Protein AF-A0AAU7ZK63-F1 (afdb_monomer)

Secondary structure (DSSP, 8-state):
--HHHHHHHHT-TTPPPPP------HHHHHHHHHHHHHTT-SSHHHHHHHHHHHHHHHHHHHHHHHHHHHHHHHHHHHHHHHTT--HHHHHHHHHHHHH--

Structure (mmCIF, N/CA/C/O backbone):
data_AF-A0AAU7ZK63-F1
#
_entry.id   AF-A0AAU7ZK63-F1
#
loop_
_atom_site.group_PDB
_atom_site.id
_atom_site.type_symbol
_atom_site.label_atom_id
_atom_site.label_alt_id
_atom_site.label_comp_id
_atom_site.label_asym_id
_atom_site.label_entity_id
_atom_site.label_seq_id
_atom_site.pdbx_PDB_ins_code
_atom_site.Cartn_x
_atom_site.Cartn_y
_atom_site.Cartn_z
_atom_site.occupancy
_atom_site.B_iso_or_equiv
_atom_site.auth_seq_id
_atom_site.auth_comp_id
_atom_site.auth_asym_id
_atom_site.auth_atom_id
_atom_site.pdbx_PDB_model_num
ATOM 1 N N . MET A 1 1 ? -1.002 -8.862 14.886 1.00 61.44 1 MET A N 1
ATOM 2 C CA . MET A 1 1 ? 0.463 -8.691 14.995 1.00 61.44 1 MET A CA 1
ATOM 3 C C . MET A 1 1 ? 0.744 -7.200 15.035 1.00 61.44 1 MET A C 1
ATOM 5 O O . MET A 1 1 ? 0.258 -6.520 14.140 1.00 61.44 1 MET A O 1
ATOM 9 N N . LYS A 1 2 ? 1.426 -6.712 16.079 1.00 65.19 2 LYS A N 1
ATOM 10 C CA . LYS A 1 2 ? 1.719 -5.280 16.270 1.00 65.19 2 LYS A CA 1
ATOM 11 C C . LYS A 1 2 ? 2.734 -4.784 15.229 1.00 65.19 2 LYS A C 1
ATOM 13 O O . LYS A 1 2 ? 3.591 -5.564 14.804 1.00 65.19 2 LYS A O 1
ATOM 18 N N . MET A 1 3 ? 2.666 -3.510 14.846 1.00 69.12 3 MET A N 1
ATOM 19 C CA . MET A 1 3 ? 3.576 -2.873 13.876 1.00 69.12 3 MET A CA 1
ATOM 20 C C . MET A 1 3 ? 5.071 -3.106 14.175 1.00 69.12 3 MET A C 1
ATOM 22 O O . MET A 1 3 ? 5.848 -3.416 13.274 1.00 69.12 3 MET A O 1
ATOM 26 N N . THR A 1 4 ? 5.472 -3.057 15.446 1.00 70.19 4 THR A N 1
ATOM 27 C CA . THR A 1 4 ? 6.853 -3.306 15.902 1.00 70.19 4 THR A CA 1
ATOM 28 C C . THR A 1 4 ? 7.373 -4.696 15.535 1.00 70.19 4 THR A C 1
ATOM 30 O O . THR A 1 4 ? 8.508 -4.840 15.087 1.00 70.19 4 THR A O 1
ATOM 33 N N . GLU A 1 5 ? 6.534 -5.722 15.642 1.00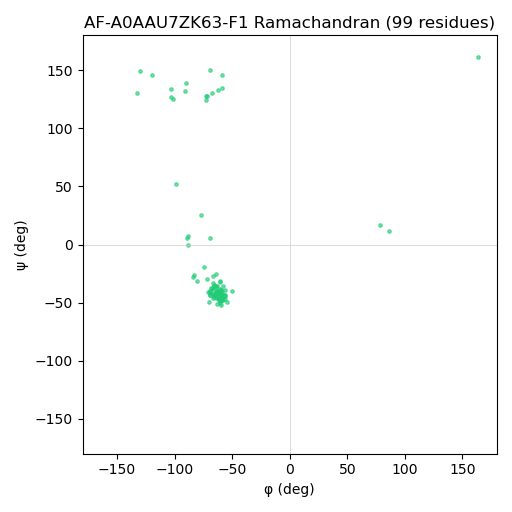 72.69 5 GLU A N 1
ATOM 34 C CA . GLU A 1 5 ? 6.901 -7.096 15.287 1.00 72.69 5 GLU A CA 1
ATOM 35 C C . GLU A 1 5 ? 7.033 -7.273 13.764 1.00 72.69 5 GLU A C 1
ATOM 37 O O . GLU A 1 5 ? 7.830 -8.081 13.283 1.00 72.69 5 GLU A O 1
ATOM 42 N N . ARG A 1 6 ? 6.277 -6.494 12.977 1.00 72.75 6 ARG A N 1
ATOM 43 C CA . ARG A 1 6 ? 6.387 -6.485 11.509 1.00 72.75 6 ARG A CA 1
ATOM 44 C C . ARG A 1 6 ? 7.679 -5.821 11.045 1.00 72.75 6 ARG A C 1
ATOM 46 O O . ARG A 1 6 ? 8.322 -6.334 10.134 1.00 72.75 6 ARG A O 1
ATOM 53 N N . ILE A 1 7 ? 8.077 -4.721 11.687 1.00 71.25 7 ILE A N 1
ATOM 54 C CA . ILE A 1 7 ? 9.347 -4.036 11.405 1.00 71.25 7 ILE A CA 1
ATOM 55 C C . ILE A 1 7 ? 10.524 -4.982 11.667 1.00 71.25 7 ILE A C 1
ATOM 57 O O . ILE A 1 7 ? 11.352 -5.169 10.780 1.00 71.25 7 ILE A O 1
ATOM 61 N N . LYS A 1 8 ? 10.543 -5.665 12.821 1.00 71.19 8 LYS A N 1
ATOM 62 C CA . LYS A 1 8 ? 11.582 -6.658 13.151 1.00 71.19 8 LYS A CA 1
ATOM 63 C C . LYS A 1 8 ? 11.693 -7.766 12.102 1.00 71.19 8 LYS A C 1
ATOM 65 O O . LYS A 1 8 ? 12.795 -8.106 11.689 1.00 71.19 8 LYS A O 1
ATOM 70 N N . ARG A 1 9 ? 10.561 -8.306 11.632 1.00 72.25 9 ARG A N 1
ATOM 71 C CA . ARG A 1 9 ? 10.545 -9.343 10.584 1.00 72.25 9 ARG A CA 1
ATOM 72 C C . ARG A 1 9 ? 11.119 -8.837 9.256 1.00 72.25 9 ARG A C 1
ATOM 74 O O . ARG A 1 9 ? 11.788 -9.586 8.556 1.00 72.25 9 ARG A O 1
ATOM 81 N N . ASN A 1 10 ? 10.885 -7.569 8.921 1.00 68.06 10 ASN A N 1
ATOM 82 C CA . ASN A 1 10 ? 11.390 -6.959 7.690 1.00 68.06 10 ASN A CA 1
ATOM 83 C C . ASN A 1 10 ? 12.896 -6.646 7.730 1.00 68.06 10 ASN A C 1
ATOM 85 O O . ASN A 1 10 ? 13.483 -6.476 6.664 1.00 68.06 10 ASN A O 1
ATOM 89 N N . MET A 1 11 ? 13.498 -6.572 8.923 1.00 71.19 11 MET A N 1
ATOM 90 C CA . MET A 1 11 ? 14.935 -6.339 9.132 1.00 71.19 11 MET A CA 1
ATOM 91 C C . MET A 1 11 ? 15.771 -7.628 9.153 1.00 71.19 11 MET A C 1
ATOM 93 O O . MET A 1 11 ? 16.985 -7.554 9.313 1.00 71.19 11 MET A O 1
ATOM 97 N N . GLN A 1 12 ? 15.156 -8.807 9.004 1.00 78.44 12 GLN A N 1
ATOM 98 C CA . GLN A 1 12 ? 15.907 -10.060 8.935 1.00 78.44 12 GLN A CA 1
ATOM 99 C C . GLN A 1 12 ? 16.636 -10.173 7.583 1.00 78.44 12 GLN A C 1
ATOM 101 O O . GLN A 1 12 ? 15.971 -10.085 6.545 1.00 78.44 12 GLN A O 1
ATOM 106 N N . PRO A 1 13 ? 17.969 -10.368 7.581 1.00 67.81 13 PRO A N 1
ATOM 107 C CA . PRO A 1 13 ? 18.764 -10.405 6.355 1.00 67.81 13 PRO A CA 1
ATOM 108 C C . PRO A 1 13 ? 18.424 -11.615 5.468 1.00 67.81 13 PRO A C 1
ATOM 110 O O . PRO A 1 13 ? 18.206 -11.434 4.274 1.00 67.81 13 PRO A O 1
ATOM 113 N N . ASP A 1 14 ? 18.253 -12.806 6.052 1.00 75.88 14 ASP A N 1
ATOM 114 C CA . ASP A 1 14 ? 17.897 -14.051 5.344 1.00 75.88 14 ASP A CA 1
ATOM 115 C C . ASP A 1 14 ? 16.399 -14.364 5.425 1.00 75.88 14 ASP A C 1
ATOM 117 O O . ASP A 1 14 ? 15.961 -15.444 5.834 1.00 75.88 14 ASP A O 1
ATOM 121 N N . LYS A 1 15 ? 15.556 -13.395 5.059 1.00 81.19 15 LYS A N 1
ATOM 122 C CA . LYS A 1 15 ? 14.118 -13.670 4.988 1.00 81.19 15 LYS A CA 1
ATOM 123 C C . LYS A 1 15 ? 13.829 -14.654 3.839 1.00 81.19 15 LYS A C 1
ATOM 125 O O . LYS A 1 15 ? 14.256 -14.404 2.708 1.00 81.19 15 LYS A O 1
ATOM 130 N N . PRO A 1 16 ? 13.063 -15.735 4.075 1.00 84.75 16 PRO A N 1
ATOM 131 C CA . PRO A 1 16 ? 12.705 -16.670 3.018 1.00 84.75 16 PRO A CA 1
ATOM 132 C C . PRO A 1 16 ? 11.883 -15.953 1.944 1.00 84.75 16 PRO A C 1
ATOM 134 O O . PRO A 1 16 ? 10.939 -15.216 2.247 1.00 84.75 16 PRO A O 1
ATOM 137 N N . MET A 1 17 ? 12.247 -16.165 0.681 1.00 83.75 17 MET A N 1
ATOM 138 C CA . MET A 1 17 ? 11.516 -15.637 -0.467 1.00 83.75 17 MET A CA 1
ATOM 139 C C . MET A 1 17 ? 10.680 -16.742 -1.104 1.00 83.75 17 MET A C 1
ATOM 141 O O . MET A 1 17 ? 11.167 -17.840 -1.355 1.00 83.75 17 MET A O 1
ATOM 145 N N . THR A 1 18 ? 9.423 -16.432 -1.403 1.00 90.69 18 THR A N 1
ATOM 146 C CA . THR A 1 18 ? 8.538 -17.311 -2.169 1.00 90.69 18 THR A CA 1
ATOM 147 C C . THR A 1 18 ? 8.469 -16.813 -3.605 1.00 90.69 18 THR A C 1
ATOM 149 O O . THR A 1 18 ? 8.140 -15.649 -3.843 1.00 90.69 18 THR A O 1
ATOM 152 N N . LEU A 1 19 ? 8.766 -17.691 -4.565 1.00 91.56 19 LEU A N 1
ATOM 153 C CA . LEU A 1 19 ? 8.521 -17.413 -5.976 1.00 91.56 19 LEU A CA 1
ATOM 154 C C . LEU A 1 19 ? 7.013 -17.473 -6.237 1.00 91.56 19 LEU A C 1
ATOM 156 O O . LEU A 1 19 ? 6.363 -18.463 -5.911 1.00 91.56 19 LEU A O 1
ATOM 160 N N . ILE A 1 20 ? 6.471 -16.421 -6.843 1.00 91.50 20 ILE A N 1
ATOM 161 C CA . ILE A 1 20 ? 5.074 -16.366 -7.277 1.00 91.50 20 ILE A CA 1
ATOM 162 C C . ILE A 1 20 ? 5.017 -16.165 -8.790 1.00 91.50 20 ILE A C 1
ATOM 164 O O . ILE A 1 20 ? 5.855 -15.465 -9.358 1.00 91.50 20 ILE A O 1
ATOM 168 N N . SER A 1 21 ? 4.015 -16.760 -9.435 1.00 93.50 21 SER A N 1
ATOM 169 C CA . SER A 1 21 ? 3.674 -16.479 -10.830 1.00 93.50 21 SER A CA 1
ATOM 170 C C . SER A 1 21 ? 2.444 -15.577 -10.863 1.00 93.50 21 SER A C 1
ATOM 172 O O . SER A 1 21 ? 1.434 -15.887 -10.233 1.00 93.50 21 SER A O 1
ATOM 174 N N . LEU A 1 22 ? 2.539 -14.449 -11.566 1.00 92.38 22 LEU A N 1
ATOM 175 C CA .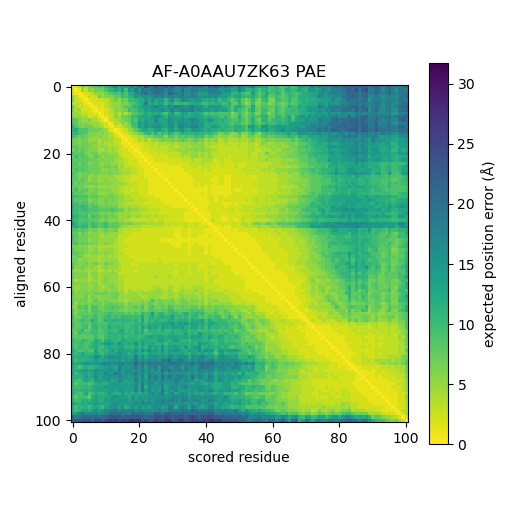 LEU A 1 22 ? 1.463 -13.472 -11.714 1.00 92.38 22 LEU A CA 1
ATOM 176 C C . LEU A 1 22 ? 1.340 -13.098 -13.190 1.00 92.38 22 LEU A C 1
ATOM 178 O O . LEU A 1 22 ? 2.339 -12.761 -13.823 1.00 92.38 22 LEU A O 1
ATOM 182 N N . ARG A 1 23 ? 0.119 -13.136 -13.726 1.00 95.00 23 ARG A N 1
ATOM 183 C CA . ARG A 1 23 ? -0.183 -12.613 -15.062 1.00 95.00 23 ARG A CA 1
ATOM 184 C C . ARG A 1 23 ? -0.593 -11.149 -14.947 1.00 95.00 23 ARG A C 1
ATOM 186 O O . ARG A 1 23 ? -1.429 -10.813 -14.113 1.00 95.00 23 ARG A O 1
ATOM 193 N N . LEU A 1 24 ? -0.012 -10.308 -15.790 1.00 95.19 24 LEU A N 1
ATOM 194 C CA . LEU A 1 24 ? -0.334 -8.891 -15.931 1.00 95.19 24 LEU A CA 1
ATOM 195 C C . LEU A 1 24 ? -0.554 -8.602 -17.421 1.00 95.19 24 LEU A C 1
ATOM 197 O O . LEU A 1 24 ? 0.062 -9.283 -18.241 1.00 95.19 24 LEU A O 1
ATOM 201 N N . PRO A 1 25 ? -1.415 -7.638 -17.782 1.00 97.81 25 PRO A N 1
ATOM 202 C CA . PRO A 1 25 ? -1.539 -7.203 -19.168 1.00 97.81 25 PRO A CA 1
ATOM 203 C C . PRO A 1 25 ? -0.208 -6.671 -19.710 1.00 97.81 25 PRO A C 1
ATOM 205 O O . PRO A 1 25 ? 0.534 -6.017 -18.975 1.00 97.81 25 PRO A O 1
ATOM 208 N N . ASP A 1 26 ? 0.063 -6.896 -20.996 1.00 97.88 26 ASP A N 1
ATOM 209 C CA . ASP A 1 26 ? 1.344 -6.518 -21.609 1.00 97.88 26 ASP A CA 1
ATOM 210 C C . ASP A 1 26 ? 1.616 -5.011 -21.516 1.00 97.88 26 ASP A C 1
ATOM 212 O O . ASP A 1 26 ? 2.698 -4.619 -21.084 1.00 97.88 26 ASP A O 1
ATOM 216 N N . HIS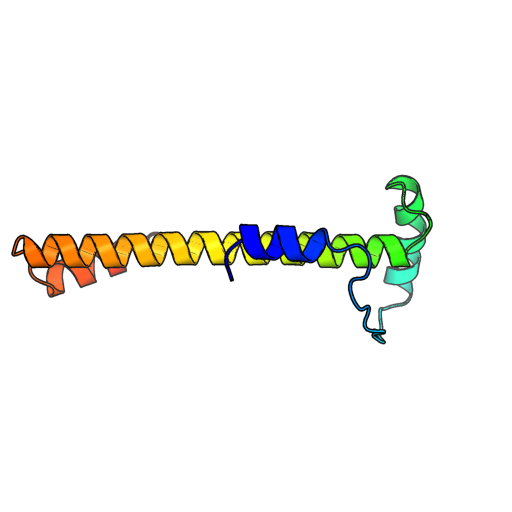 A 1 27 ? 0.607 -4.172 -21.779 1.00 98.00 27 HIS A N 1
ATOM 217 C CA . HIS A 1 27 ? 0.730 -2.712 -21.655 1.00 98.00 27 HIS A CA 1
ATOM 218 C C . HIS A 1 27 ? 1.141 -2.272 -20.241 1.00 98.00 27 HIS A C 1
ATOM 220 O O . HIS A 1 27 ? 1.950 -1.370 -20.079 1.00 98.00 27 HIS A O 1
ATOM 226 N N . VAL A 1 28 ? 0.677 -2.967 -19.195 1.00 97.88 28 VAL A N 1
ATOM 227 C CA . VAL A 1 28 ? 1.085 -2.664 -17.812 1.00 97.88 28 VAL A CA 1
ATOM 228 C C . VAL A 1 28 ? 2.564 -2.985 -17.604 1.00 97.88 28 VAL A C 1
ATOM 230 O O . VAL A 1 28 ? 3.262 -2.278 -16.882 1.00 97.88 28 VAL A O 1
ATOM 233 N N . ILE A 1 29 ? 3.068 -4.061 -18.213 1.00 97.12 29 ILE A N 1
ATOM 234 C CA . ILE A 1 29 ? 4.493 -4.400 -18.146 1.00 97.12 29 ILE A CA 1
ATOM 235 C C . ILE A 1 29 ? 5.335 -3.357 -18.888 1.00 97.12 29 ILE A C 1
ATOM 237 O O . ILE A 1 29 ? 6.427 -3.030 -18.422 1.00 97.12 29 ILE A O 1
ATOM 241 N N . GLU A 1 30 ? 4.847 -2.848 -20.017 1.00 97.94 30 GLU A N 1
ATOM 242 C CA . GLU A 1 30 ? 5.488 -1.771 -20.779 1.00 97.94 30 GLU A CA 1
ATOM 243 C C . GLU A 1 30 ? 5.561 -0.479 -19.957 1.00 97.94 30 GLU A C 1
ATOM 245 O O . GLU A 1 30 ? 6.666 0.016 -19.725 1.00 97.94 30 GLU A O 1
ATOM 250 N N . ASP A 1 31 ? 4.443 -0.035 -19.380 1.00 97.94 31 ASP A N 1
ATOM 251 C CA . ASP A 1 31 ? 4.390 1.141 -18.502 1.00 97.94 31 ASP A CA 1
ATOM 252 C C . ASP A 1 31 ? 5.349 0.998 -17.307 1.00 97.94 31 ASP A C 1
ATOM 254 O O . ASP A 1 31 ? 6.098 1.909 -16.949 1.00 97.94 31 ASP A O 1
ATOM 258 N N . LEU A 1 32 ? 5.388 -0.183 -16.681 1.00 97.50 32 LEU A N 1
ATOM 259 C CA . LEU A 1 32 ? 6.287 -0.436 -15.554 1.00 97.50 32 LEU A CA 1
ATOM 260 C C . LEU A 1 32 ? 7.767 -0.413 -15.960 1.00 97.50 32 LEU A C 1
ATOM 262 O O . LEU A 1 32 ? 8.614 -0.047 -15.141 1.00 97.50 32 LEU A O 1
ATOM 266 N N . LYS A 1 33 ? 8.101 -0.835 -17.186 1.00 97.19 33 LYS A N 1
ATOM 267 C CA . LYS A 1 33 ? 9.470 -0.753 -17.719 1.00 97.19 33 LYS A CA 1
ATOM 268 C C . LYS A 1 33 ? 9.874 0.692 -17.980 1.00 97.19 33 LYS A C 1
ATOM 270 O O . LYS A 1 33 ? 11.014 1.034 -17.681 1.00 97.19 33 LYS A O 1
ATOM 275 N N . GLU A 1 34 ? 8.962 1.511 -18.493 1.00 97.38 34 GLU A N 1
ATOM 276 C CA . GLU A 1 34 ? 9.196 2.934 -18.741 1.00 97.38 34 GLU A CA 1
ATOM 277 C C . GLU A 1 34 ? 9.407 3.712 -17.433 1.00 97.38 34 GLU A C 1
ATOM 279 O O . GLU A 1 34 ? 10.338 4.508 -17.311 1.00 97.38 34 GLU A O 1
ATOM 284 N N . VAL A 1 35 ? 8.581 3.441 -16.419 1.00 97.38 35 VAL A N 1
ATOM 285 C CA . VAL A 1 35 ? 8.574 4.204 -15.162 1.00 97.38 35 VAL A CA 1
ATOM 286 C C . VAL A 1 35 ? 9.645 3.734 -14.166 1.00 97.38 35 VAL A C 1
ATOM 288 O O . VAL A 1 35 ? 10.106 4.509 -13.329 1.00 97.38 35 VAL A O 1
ATOM 291 N N . ALA A 1 36 ? 10.090 2.475 -14.219 1.00 97.56 36 ALA A N 1
ATOM 292 C CA . ALA A 1 36 ? 11.067 1.966 -13.252 1.00 97.56 36 ALA A CA 1
ATOM 293 C C . ALA A 1 36 ? 12.383 2.778 -13.188 1.00 97.56 36 ALA A C 1
ATOM 295 O O . ALA A 1 36 ? 12.778 3.127 -12.071 1.00 97.56 36 ALA A O 1
ATOM 296 N N . PRO A 1 37 ? 13.037 3.139 -14.313 1.00 96.06 37 PRO A N 1
ATOM 297 C CA . PRO A 1 37 ? 14.256 3.945 -14.292 1.00 96.06 37 PRO A CA 1
ATOM 298 C C . PRO A 1 37 ? 14.045 5.349 -13.721 1.00 96.06 37 PRO A C 1
ATOM 300 O O . PRO A 1 37 ? 14.873 5.811 -12.938 1.00 96.06 37 PRO A O 1
ATOM 303 N N . SER A 1 38 ? 12.935 6.015 -14.061 1.00 96.31 38 SER A N 1
ATOM 304 C CA . SER A 1 38 ? 12.650 7.376 -13.578 1.00 96.31 38 SER A CA 1
ATOM 305 C C . SER A 1 38 ? 12.404 7.418 -12.067 1.00 96.31 38 SER A C 1
ATOM 307 O O . SER A 1 38 ? 12.714 8.411 -11.414 1.00 96.31 38 SER A O 1
ATOM 309 N N . LEU A 1 39 ? 11.930 6.309 -11.493 1.00 95.62 39 LEU A N 1
ATOM 310 C CA . LEU A 1 39 ? 11.788 6.113 -10.051 1.00 95.62 39 LEU A CA 1
ATOM 311 C C . LEU A 1 39 ? 13.043 5.519 -9.375 1.00 95.62 39 LEU A C 1
ATOM 313 O O . LEU A 1 39 ? 13.000 5.208 -8.184 1.00 95.62 39 LEU A O 1
ATOM 317 N N . GLY A 1 40 ? 14.152 5.346 -10.103 1.00 95.81 40 GLY A N 1
ATOM 318 C CA . GLY A 1 40 ? 15.429 4.863 -9.563 1.00 95.81 40 GLY A CA 1
ATOM 319 C C . GLY A 1 40 ? 15.511 3.350 -9.332 1.00 95.81 40 GLY A C 1
ATOM 320 O O . GLY A 1 40 ? 16.391 2.880 -8.610 1.00 95.81 40 GLY A O 1
ATOM 321 N N . PHE A 1 41 ? 14.609 2.561 -9.920 1.00 96.81 41 PHE A N 1
ATOM 322 C CA . PHE A 1 41 ? 14.649 1.102 -9.836 1.00 96.81 41 PHE A CA 1
ATOM 323 C C . PHE A 1 41 ? 15.461 0.501 -10.986 1.00 96.81 41 PHE A C 1
ATOM 325 O O . PHE A 1 41 ? 15.273 0.851 -12.146 1.00 96.81 41 PHE A O 1
ATOM 332 N N . GLY A 1 42 ? 16.276 -0.516 -10.686 1.00 91.25 42 GLY A N 1
ATOM 333 C CA . GLY A 1 42 ? 17.032 -1.274 -11.696 1.00 91.25 42 GLY A CA 1
ATOM 334 C C . GLY A 1 42 ? 16.186 -2.167 -12.620 1.00 91.25 42 GLY A C 1
ATOM 335 O O . GLY A 1 42 ? 16.741 -2.948 -13.384 1.00 91.25 42 GLY A O 1
ATOM 336 N N . GLY A 1 43 ? 14.852 -2.107 -12.530 1.00 94.50 43 GLY A N 1
ATOM 337 C CA . GLY A 1 43 ? 13.932 -2.847 -13.394 1.00 94.50 43 GLY A CA 1
ATOM 338 C C . GLY A 1 43 ? 12.506 -2.926 -12.845 1.00 94.50 43 GLY A C 1
ATOM 339 O O . GLY A 1 43 ? 12.262 -2.775 -11.643 1.00 94.50 43 GLY A O 1
ATOM 340 N N . TYR A 1 44 ? 11.552 -3.231 -13.726 1.00 95.81 44 TYR A N 1
ATOM 341 C CA . TYR A 1 44 ? 10.120 -3.260 -13.405 1.00 95.81 44 TYR A CA 1
ATOM 342 C C . TYR A 1 44 ? 9.751 -4.277 -12.311 1.00 95.81 44 TYR A C 1
ATOM 344 O O . TYR A 1 44 ? 8.875 -4.019 -11.492 1.00 95.81 44 TYR A O 1
ATOM 352 N N . GLN A 1 45 ? 10.453 -5.412 -12.217 1.00 94.06 45 GLN A N 1
ATOM 353 C CA . GLN A 1 45 ? 10.210 -6.398 -11.155 1.00 94.06 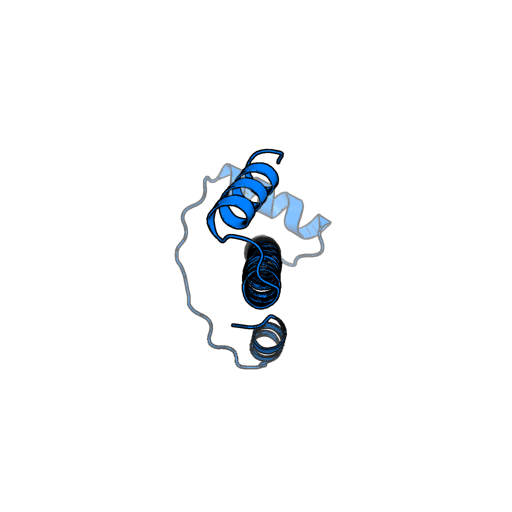45 GLN A CA 1
ATOM 354 C C . GLN A 1 45 ? 10.525 -5.840 -9.757 1.00 94.06 45 GLN A C 1
ATOM 356 O O . GLN A 1 45 ? 9.843 -6.177 -8.787 1.00 94.06 45 GLN A O 1
ATOM 361 N N . ALA A 1 46 ? 11.552 -4.990 -9.636 1.00 94.31 46 ALA A N 1
ATOM 362 C CA . ALA A 1 46 ? 11.875 -4.324 -8.376 1.00 94.31 46 ALA A CA 1
ATOM 363 C C . ALA A 1 46 ? 10.802 -3.288 -8.012 1.00 94.31 46 ALA A C 1
ATOM 365 O O . ALA A 1 46 ? 10.375 -3.240 -6.856 1.00 94.31 46 ALA A O 1
ATOM 366 N N . LEU A 1 47 ? 10.306 -2.549 -9.010 1.00 96.31 47 LEU A N 1
ATOM 367 C CA . LEU A 1 47 ? 9.198 -1.609 -8.849 1.00 96.31 47 LEU A CA 1
ATOM 368 C C . LEU A 1 47 ? 7.905 -2.314 -8.400 1.00 96.31 47 LEU A C 1
ATOM 370 O O . LEU A 1 47 ? 7.295 -1.896 -7.417 1.00 96.31 47 LEU A O 1
ATOM 374 N N . ILE A 1 48 ? 7.531 -3.438 -9.026 1.00 95.75 48 ILE A N 1
ATOM 375 C CA . ILE A 1 48 ? 6.361 -4.244 -8.626 1.00 95.75 48 ILE A CA 1
ATOM 376 C C . ILE A 1 48 ? 6.453 -4.637 -7.146 1.00 95.75 48 ILE A C 1
ATOM 378 O O . ILE A 1 48 ? 5.509 -4.429 -6.380 1.00 95.75 48 ILE A O 1
ATOM 382 N N . ARG A 1 49 ? 7.603 -5.173 -6.709 1.00 92.06 49 ARG A N 1
ATOM 383 C CA . ARG A 1 49 ? 7.807 -5.553 -5.300 1.00 92.06 49 ARG A CA 1
ATOM 384 C C . ARG A 1 49 ? 7.653 -4.358 -4.362 1.00 92.06 49 ARG A C 1
ATOM 386 O O . ARG A 1 49 ? 7.079 -4.509 -3.278 1.00 92.06 49 ARG A O 1
ATOM 393 N N . ALA A 1 50 ? 8.148 -3.188 -4.760 1.00 93.62 50 ALA A N 1
ATOM 394 C CA . ALA A 1 50 ? 8.036 -1.965 -3.975 1.00 93.62 50 ALA A CA 1
ATOM 395 C C . ALA A 1 50 ? 6.581 -1.493 -3.852 1.00 93.62 50 ALA A C 1
ATOM 397 O O . ALA A 1 50 ? 6.139 -1.219 -2.733 1.00 93.62 50 ALA A O 1
ATOM 398 N N . TYR A 1 51 ? 5.818 -1.478 -4.948 1.00 95.12 51 TYR A N 1
ATOM 399 C CA . TYR A 1 51 ? 4.400 -1.113 -4.928 1.00 95.12 51 TYR A CA 1
ATOM 400 C C . TYR A 1 51 ? 3.565 -2.047 -4.063 1.00 95.12 51 TYR A C 1
ATOM 402 O O . TYR A 1 51 ? 2.840 -1.567 -3.190 1.00 95.12 51 TYR A O 1
ATOM 410 N N . ILE A 1 52 ? 3.726 -3.364 -4.220 1.00 94.25 52 ILE A N 1
ATOM 411 C CA . ILE A 1 52 ? 3.025 -4.349 -3.383 1.00 94.25 52 ILE A CA 1
ATOM 412 C C . ILE A 1 52 ? 3.359 -4.116 -1.907 1.00 94.25 52 ILE A C 1
ATOM 414 O O . ILE A 1 52 ? 2.466 -4.029 -1.064 1.00 94.25 52 ILE A O 1
ATOM 418 N N . SER A 1 53 ? 4.647 -3.957 -1.589 1.00 90.44 53 SER A N 1
ATOM 419 C CA . SER A 1 53 ? 5.090 -3.739 -0.211 1.00 90.44 53 SER A CA 1
ATOM 420 C C . SER A 1 53 ? 4.521 -2.448 0.379 1.00 90.44 53 SER A C 1
ATOM 422 O O . SER A 1 53 ? 4.104 -2.429 1.536 1.00 90.44 53 SER A O 1
ATOM 424 N N . ASN A 1 54 ? 4.506 -1.363 -0.396 1.00 91.69 54 ASN A N 1
ATOM 425 C CA . ASN A 1 54 ? 4.015 -0.073 0.065 1.00 91.69 54 ASN A CA 1
ATOM 426 C C . ASN A 1 54 ? 2.497 -0.072 0.268 1.00 91.69 54 ASN A C 1
ATOM 428 O O . ASN A 1 54 ? 2.025 0.301 1.343 1.00 91.69 54 ASN A O 1
ATOM 432 N N . GLY A 1 55 ? 1.746 -0.551 -0.728 1.00 94.44 55 GLY A N 1
ATOM 433 C CA . GLY A 1 55 ? 0.290 -0.654 -0.655 1.00 94.44 55 GLY A CA 1
ATOM 434 C C . GLY A 1 55 ? -0.153 -1.526 0.517 1.00 94.44 55 GLY A C 1
ATOM 435 O O . GLY A 1 55 ? -1.007 -1.122 1.307 1.00 94.44 55 GLY A O 1
ATOM 436 N N . LEU A 1 56 ? 0.505 -2.674 0.709 1.00 92.88 56 LEU A N 1
ATOM 437 C CA . LEU A 1 56 ? 0.199 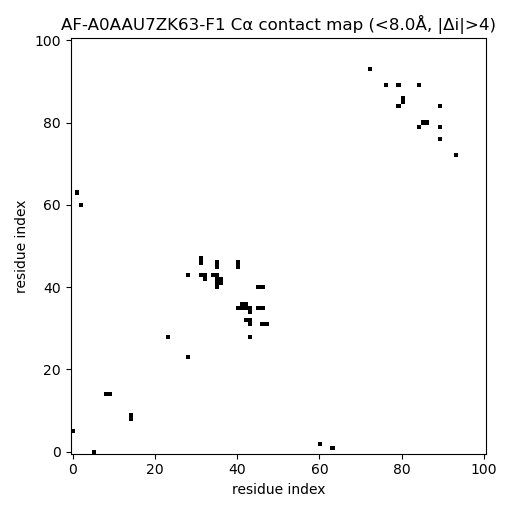-3.562 1.824 1.00 92.88 56 LEU A CA 1
ATOM 438 C C . LEU A 1 56 ? 0.529 -2.923 3.178 1.00 92.88 56 LEU A C 1
ATOM 440 O O . LEU A 1 56 ? -0.287 -3.006 4.092 1.00 92.88 56 LEU A O 1
ATOM 444 N N . ARG A 1 57 ? 1.683 -2.255 3.332 1.00 88.81 57 ARG A N 1
ATOM 445 C CA . ARG A 1 57 ? 2.016 -1.550 4.585 1.00 88.81 57 ARG A CA 1
ATOM 446 C C . ARG A 1 57 ? 0.981 -0.485 4.929 1.00 88.81 57 ARG A C 1
ATOM 448 O O . ARG A 1 57 ? 0.552 -0.437 6.079 1.00 88.81 57 ARG A O 1
ATOM 455 N N . LYS A 1 58 ? 0.570 0.327 3.950 1.00 91.44 58 LYS A N 1
ATOM 456 C CA . LYS A 1 58 ? -0.448 1.366 4.143 1.00 91.44 58 LYS A CA 1
ATOM 457 C C . LYS A 1 58 ? -1.769 0.754 4.611 1.00 91.44 58 LYS A C 1
ATOM 459 O O . LYS A 1 58 ? -2.260 1.117 5.675 1.00 91.44 58 LYS A O 1
ATOM 464 N N . HIS A 1 59 ? -2.269 -0.248 3.890 1.00 93.06 59 HIS A N 1
ATOM 465 C CA . HIS A 1 59 ? -3.520 -0.915 4.245 1.00 93.06 59 HIS A CA 1
ATOM 466 C C . HIS A 1 59 ? -3.458 -1.562 5.637 1.00 93.06 59 HIS A C 1
ATOM 468 O O . HIS A 1 59 ? -4.376 -1.457 6.447 1.00 93.06 59 HIS A O 1
ATOM 474 N N . LEU A 1 60 ? -2.345 -2.223 5.953 1.00 89.25 60 LEU A N 1
ATOM 475 C CA . LEU A 1 60 ? -2.147 -2.850 7.254 1.00 89.25 60 LEU A CA 1
ATOM 476 C C . LEU A 1 60 ? -2.077 -1.834 8.403 1.00 89.25 60 LEU A C 1
ATOM 478 O O . LEU A 1 60 ? -2.568 -2.149 9.488 1.00 89.25 60 LEU A O 1
ATOM 482 N N . ALA A 1 61 ? -1.494 -0.654 8.176 1.00 88.50 61 ALA A N 1
ATOM 483 C CA . ALA A 1 61 ? -1.448 0.431 9.153 1.00 88.50 61 ALA A CA 1
ATOM 484 C C . ALA A 1 61 ? -2.841 1.036 9.389 1.00 88.50 61 ALA A C 1
ATOM 486 O O . ALA A 1 61 ? -3.242 1.209 10.537 1.00 88.50 61 ALA A O 1
ATOM 487 N N . GLU A 1 62 ? -3.613 1.273 8.325 1.00 89.56 62 GLU A N 1
ATOM 488 C CA . GLU A 1 62 ? -5.002 1.751 8.415 1.00 89.56 62 GLU A CA 1
ATOM 489 C C . GLU A 1 62 ? -5.875 0.785 9.227 1.00 89.56 62 GLU A C 1
ATOM 491 O O . GLU A 1 62 ? -6.597 1.197 10.138 1.00 89.56 62 GLU A O 1
ATOM 496 N N . ARG A 1 63 ? -5.755 -0.524 8.969 1.00 88.75 63 ARG A N 1
ATOM 497 C CA . ARG A 1 63 ? -6.478 -1.549 9.737 1.00 88.75 63 ARG A CA 1
ATOM 498 C C . ARG A 1 63 ? -6.072 -1.595 11.207 1.00 88.75 63 ARG A C 1
ATOM 500 O O . ARG A 1 63 ? -6.917 -1.866 12.058 1.00 88.75 63 ARG A O 1
ATOM 507 N N . GLU A 1 64 ? -4.794 -1.395 11.514 1.00 86.00 64 GLU A N 1
ATOM 508 C CA . GLU A 1 64 ? -4.301 -1.364 12.895 1.00 86.00 64 GLU A CA 1
ATOM 509 C C . GLU A 1 64 ? -4.807 -0.116 13.629 1.00 86.00 64 GLU A C 1
ATOM 511 O O . GLU A 1 64 ? -5.298 -0.235 14.749 1.00 86.00 64 GLU A O 1
ATOM 516 N N . ALA A 1 65 ? -4.806 1.044 12.967 1.00 85.44 65 ALA A N 1
ATOM 517 C CA . ALA A 1 65 ? -5.383 2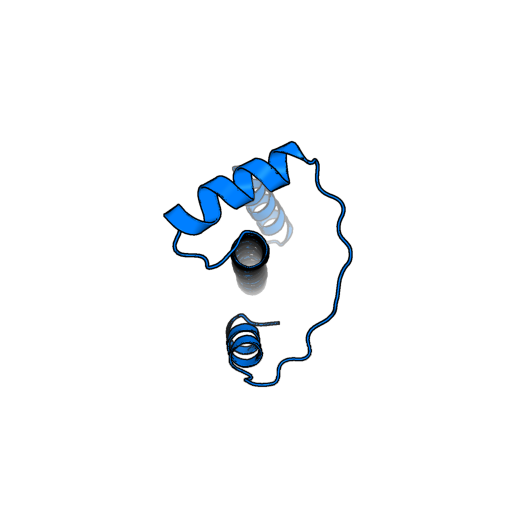.275 13.500 1.00 85.44 65 ALA A CA 1
ATOM 518 C C . ALA A 1 65 ? -6.891 2.138 13.765 1.00 85.44 65 ALA A C 1
ATOM 520 O O . ALA A 1 65 ? -7.368 2.574 14.811 1.00 85.44 65 ALA A O 1
ATOM 521 N N . GLN A 1 66 ? -7.642 1.497 12.862 1.00 85.50 66 GLN A N 1
ATOM 522 C CA . GLN A 1 66 ? -9.066 1.237 13.079 1.00 85.50 66 GLN A CA 1
ATOM 523 C C . GLN A 1 66 ? -9.294 0.302 14.276 1.00 85.50 66 GLN A C 1
ATOM 525 O O . GLN A 1 66 ? -10.088 0.630 15.149 1.00 85.50 66 GLN A O 1
ATOM 530 N N . ARG A 1 67 ? -8.538 -0.802 14.387 1.00 84.50 67 ARG A N 1
ATOM 531 C CA . ARG A 1 67 ? -8.621 -1.700 15.555 1.00 84.50 67 ARG A CA 1
ATOM 532 C C . ARG A 1 67 ? -8.295 -0.996 16.869 1.00 84.50 67 ARG A C 1
ATOM 534 O O . ARG A 1 67 ? -8.930 -1.285 17.877 1.00 84.50 67 ARG A O 1
ATOM 541 N N . ALA A 1 68 ? -7.306 -0.102 16.871 1.00 84.38 68 ALA A N 1
ATOM 542 C CA . ALA A 1 68 ? -6.969 0.679 18.054 1.00 84.38 68 ALA A CA 1
ATOM 543 C C . ALA A 1 68 ? -8.142 1.579 18.469 1.00 84.38 68 ALA A C 1
ATOM 545 O O . ALA A 1 68 ? -8.510 1.582 19.637 1.00 84.38 68 ALA A O 1
ATOM 546 N N . LYS A 1 69 ? -8.781 2.265 17.510 1.00 83.56 69 LYS A N 1
ATOM 547 C CA . LYS A 1 69 ? -9.983 3.073 17.770 1.00 83.56 69 LYS A CA 1
ATOM 548 C C . LYS A 1 69 ? -11.127 2.229 18.330 1.00 83.56 69 LYS A C 1
ATOM 550 O O . LYS A 1 69 ? -11.712 2.620 19.332 1.00 83.56 69 LYS A O 1
ATOM 555 N N . ASP A 1 70 ? -11.418 1.082 17.721 1.00 84.81 70 ASP A N 1
ATOM 556 C CA . ASP A 1 70 ? -12.499 0.199 18.175 1.00 84.81 70 ASP A CA 1
ATOM 557 C C . ASP A 1 70 ? -12.244 -0.296 19.610 1.00 84.81 70 ASP A C 1
ATOM 559 O O . ASP A 1 70 ? -13.131 -0.217 20.455 1.00 84.81 70 ASP A O 1
ATOM 563 N N . SER A 1 71 ? -11.002 -0.685 19.923 1.00 85.50 71 SER A N 1
ATOM 564 C CA . SER A 1 71 ? -10.597 -1.072 21.281 1.00 85.50 71 SER A CA 1
ATOM 565 C C . SER A 1 71 ? -10.742 0.069 22.293 1.00 85.50 71 SER A C 1
ATOM 567 O O . SER A 1 71 ? -11.157 -0.177 23.424 1.00 85.50 71 SER A O 1
ATOM 569 N N . THR A 1 72 ? -10.408 1.309 21.918 1.00 88.38 72 THR A N 1
ATOM 570 C CA . THR A 1 72 ? -10.601 2.481 22.787 1.00 88.38 72 THR A CA 1
ATOM 571 C C . THR A 1 72 ? -12.083 2.718 23.072 1.00 88.38 72 THR A C 1
ATOM 573 O O . THR A 1 72 ? -12.450 3.018 24.205 1.00 88.38 72 THR A O 1
ATOM 576 N N . VAL A 1 73 ? -12.945 2.563 22.062 1.00 88.31 73 VAL A N 1
ATOM 577 C CA . VAL A 1 73 ? -14.400 2.712 22.211 1.00 88.31 73 VAL A CA 1
ATOM 578 C C . VAL A 1 73 ? -14.970 1.632 23.130 1.00 88.31 73 VAL A C 1
ATOM 580 O O . VAL A 1 73 ? -15.791 1.941 23.993 1.00 88.31 73 VAL A O 1
ATOM 583 N N . GLU A 1 74 ? -14.511 0.386 23.003 1.00 88.69 74 GLU A N 1
ATOM 584 C CA . GLU A 1 74 ? -14.901 -0.713 23.896 1.00 88.69 74 GLU A CA 1
ATOM 585 C C . GLU A 1 74 ? -14.472 -0.460 25.349 1.00 88.69 74 GLU A C 1
ATOM 587 O O . GLU A 1 74 ? -15.265 -0.649 26.275 1.00 88.69 74 GLU A O 1
ATOM 592 N N . GLU A 1 75 ? -13.235 -0.002 25.568 1.00 90.94 75 GLU A N 1
ATOM 593 C CA . GLU A 1 75 ? -12.740 0.322 26.909 1.00 90.94 75 GLU A CA 1
ATOM 594 C C . GLU A 1 75 ? -13.520 1.487 27.529 1.00 90.94 75 GLU A C 1
ATOM 596 O O . GLU A 1 75 ? -13.928 1.417 28.691 1.00 90.94 75 GLU A O 1
ATOM 601 N N . PHE A 1 76 ? -13.776 2.539 26.750 1.00 90.56 76 PHE A N 1
ATOM 602 C CA . PHE A 1 76 ? -14.556 3.690 27.189 1.00 90.56 76 PHE A CA 1
ATOM 603 C C . PHE A 1 76 ? -15.992 3.299 27.554 1.00 90.56 76 PHE A C 1
ATOM 605 O O . PHE A 1 76 ? -16.464 3.637 28.639 1.00 90.56 76 PHE A O 1
ATOM 612 N N . SER A 1 77 ? -16.644 2.497 26.708 1.00 90.75 77 SER A N 1
ATOM 613 C CA . SER A 1 77 ? -17.985 1.953 26.962 1.00 90.75 77 SER A CA 1
ATOM 614 C C . SER A 1 77 ? -18.030 1.169 28.276 1.00 90.75 77 SER A C 1
ATOM 616 O O . SER A 1 77 ? -18.924 1.367 29.096 1.00 90.75 77 SER A O 1
ATOM 618 N N . ARG A 1 78 ? -17.016 0.332 28.538 1.00 91.56 78 ARG A N 1
ATOM 619 C CA . ARG A 1 78 ? -16.912 -0.431 29.790 1.00 91.56 78 ARG A CA 1
ATOM 620 C C . ARG A 1 78 ? -16.765 0.464 31.018 1.00 91.56 78 ARG A C 1
ATOM 622 O O . ARG A 1 78 ? -17.370 0.177 32.048 1.00 91.56 78 ARG A O 1
ATOM 629 N N . ARG A 1 79 ? -15.986 1.545 30.919 1.00 93.56 79 ARG A N 1
ATOM 630 C CA . ARG A 1 79 ? -15.844 2.525 32.008 1.00 93.56 79 ARG A CA 1
ATOM 631 C C . ARG A 1 79 ? -17.162 3.252 32.278 1.00 93.56 79 ARG A C 1
ATOM 633 O O . ARG A 1 79 ? -17.530 3.391 33.437 1.00 93.56 79 ARG A O 1
ATOM 640 N N . LEU A 1 80 ? -17.900 3.654 31.243 1.00 93.56 80 LEU A N 1
ATOM 641 C CA . LEU A 1 80 ? -19.212 4.293 31.407 1.00 93.56 80 LEU A CA 1
ATOM 642 C C . LEU A 1 80 ? -20.226 3.369 32.091 1.00 93.56 80 LEU A C 1
ATOM 644 O O . LEU A 1 80 ? -20.896 3.799 33.028 1.00 93.56 80 LEU A O 1
ATOM 648 N N . MET A 1 81 ? -20.274 2.090 31.702 1.00 92.12 81 MET A N 1
ATOM 649 C CA . MET A 1 81 ? -21.103 1.096 32.395 1.00 92.12 81 MET A CA 1
ATOM 650 C C . MET A 1 81 ? -20.714 0.962 33.874 1.00 92.12 81 MET A C 1
ATOM 652 O O . MET A 1 81 ? -21.586 0.934 34.738 1.00 92.12 81 MET A O 1
ATOM 656 N N . ALA A 1 82 ? -19.412 0.948 34.191 1.00 94.19 82 ALA A N 1
ATOM 657 C CA . ALA A 1 82 ? -18.931 0.908 35.576 1.00 94.19 82 ALA A CA 1
ATOM 658 C C . ALA A 1 82 ? -19.313 2.161 36.390 1.00 94.19 82 ALA A C 1
ATOM 660 O O . ALA A 1 82 ? -19.440 2.085 37.610 1.00 94.19 82 ALA A O 1
ATOM 661 N N . HIS A 1 83 ? -19.532 3.298 35.725 1.00 94.12 83 HIS A N 1
ATOM 662 C CA . HIS A 1 83 ? -20.044 4.532 36.326 1.00 94.12 83 HIS A CA 1
ATOM 663 C C . HIS A 1 83 ? -21.582 4.618 36.347 1.00 94.12 83 HIS A C 1
ATOM 665 O O . HIS A 1 83 ? -22.125 5.651 36.733 1.00 94.12 83 HIS A O 1
ATOM 671 N N . GLY A 1 84 ? -22.290 3.547 35.973 1.00 92.38 84 GLY A N 1
ATOM 672 C CA . GLY A 1 84 ? -23.751 3.464 36.045 1.00 92.38 84 GLY A CA 1
ATOM 673 C C . GLY A 1 84 ? -24.487 4.030 34.830 1.00 92.38 84 GLY A C 1
ATOM 674 O O . GLY A 1 84 ? -25.704 4.197 34.887 1.00 92.38 84 GLY A O 1
ATOM 675 N N . VAL A 1 85 ? -23.787 4.320 33.729 1.00 94.69 85 VAL A N 1
ATOM 676 C CA . VAL A 1 85 ? -24.443 4.709 32.475 1.00 94.69 85 VAL A CA 1
ATOM 677 C C . VAL A 1 85 ? -25.126 3.473 31.864 1.00 94.69 85 VAL A C 1
ATOM 679 O O . VAL A 1 85 ? -24.459 2.447 31.699 1.00 94.69 85 VAL A O 1
ATOM 682 N N . PRO A 1 86 ? -26.425 3.541 31.511 1.00 93.69 86 PRO A N 1
ATOM 683 C CA . PRO A 1 86 ? -27.140 2.420 30.909 1.00 93.69 86 PRO A CA 1
ATOM 684 C C . PRO A 1 86 ? -26.493 1.953 29.603 1.00 93.69 86 PRO A C 1
ATOM 686 O O . PRO A 1 86 ? -26.190 2.763 28.728 1.00 93.69 86 P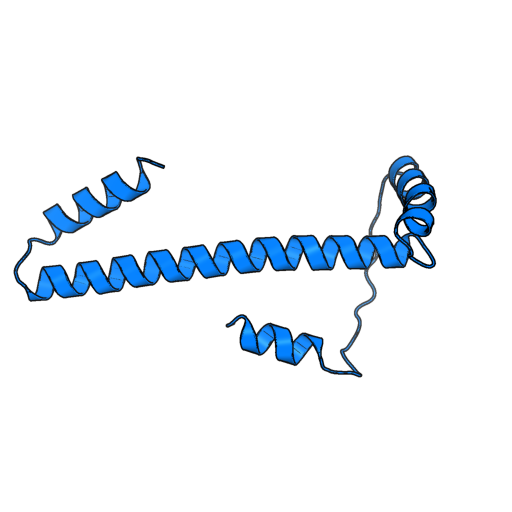RO A O 1
ATOM 689 N N . GLU A 1 87 ? -26.342 0.637 29.442 1.00 89.88 87 GLU A N 1
ATOM 690 C CA . GLU A 1 87 ? -25.711 0.037 28.260 1.00 89.88 87 GLU A CA 1
ATOM 691 C C . GLU A 1 87 ? -26.397 0.453 26.951 1.00 89.88 87 GLU A C 1
ATOM 693 O O . GLU A 1 87 ? -25.724 0.752 25.968 1.00 89.88 87 GLU A O 1
ATOM 698 N N . GLN A 1 88 ? -27.727 0.550 26.957 1.00 91.62 88 GLN A N 1
ATOM 699 C CA . GLN A 1 88 ? -28.515 0.923 25.783 1.00 91.62 88 GLN A CA 1
ATOM 700 C C . GLN A 1 88 ? -28.166 2.329 25.265 1.00 91.62 88 GLN A C 1
ATOM 702 O O . GLN A 1 88 ? -27.938 2.500 24.070 1.00 91.62 88 GLN A O 1
ATOM 707 N N . ALA A 1 89 ? -27.995 3.302 26.167 1.00 92.56 89 ALA A N 1
ATOM 708 C CA . ALA A 1 89 ? -27.584 4.661 25.808 1.00 92.56 89 ALA A CA 1
ATOM 709 C C . ALA A 1 89 ? -26.156 4.702 25.232 1.00 92.56 89 ALA A C 1
ATOM 711 O O . ALA A 1 89 ? -25.858 5.480 24.328 1.00 92.56 89 ALA A O 1
ATOM 712 N N . ILE A 1 90 ? -25.261 3.840 25.729 1.00 90.38 90 ILE A N 1
ATOM 713 C CA . ILE A 1 90 ? -23.893 3.720 25.206 1.00 90.38 90 ILE A CA 1
ATOM 714 C C . ILE A 1 90 ? -23.912 3.107 23.802 1.00 90.38 90 ILE A C 1
ATOM 716 O O . ILE A 1 90 ? -23.210 3.591 22.916 1.00 90.38 90 ILE A O 1
ATOM 720 N N . GLN A 1 91 ? -24.708 2.058 23.581 1.00 90.81 91 GLN A N 1
ATOM 721 C CA . GLN A 1 91 ? -24.820 1.407 22.275 1.00 90.81 91 GLN A CA 1
ATOM 722 C C . GLN A 1 91 ? -25.382 2.357 21.209 1.00 90.81 91 GLN A C 1
ATOM 724 O O . GLN A 1 91 ? -24.837 2.404 20.105 1.00 90.81 91 GLN A O 1
ATOM 729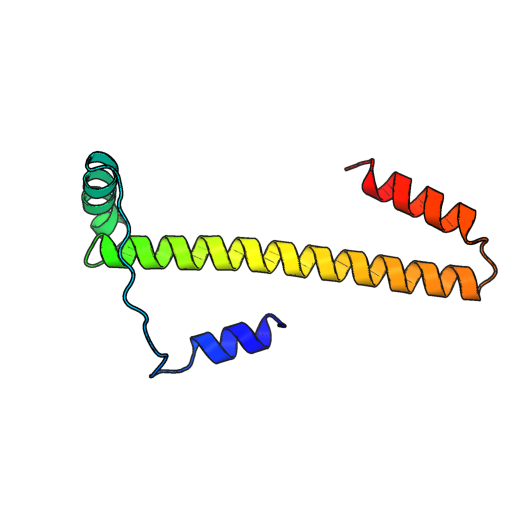 N N . GLU A 1 92 ? -26.401 3.149 21.548 1.00 91.94 92 GLU A N 1
ATOM 730 C CA . GLU A 1 92 ? -26.957 4.192 20.674 1.00 91.94 92 GLU A CA 1
ATOM 731 C C . GLU A 1 92 ? -25.898 5.247 20.322 1.00 91.94 92 GLU A C 1
ATOM 733 O O . GLU A 1 92 ? -25.620 5.468 19.142 1.00 91.94 92 GLU A O 1
ATOM 738 N N . ALA A 1 93 ? -25.200 5.799 21.320 1.00 90.25 93 ALA A N 1
ATOM 739 C CA . ALA A 1 93 ? -24.140 6.784 21.093 1.00 90.25 93 ALA A CA 1
ATOM 740 C C . ALA A 1 93 ? -22.980 6.233 20.235 1.00 90.25 93 ALA A C 1
ATOM 742 O O . ALA A 1 93 ? -22.432 6.926 19.372 1.00 90.25 93 ALA A O 1
ATOM 743 N N . VAL A 1 94 ? -22.596 4.966 20.432 1.00 89.69 94 VAL A N 1
ATOM 744 C CA . VAL A 1 94 ? -21.566 4.304 19.613 1.00 89.69 94 VAL A CA 1
ATOM 745 C C . VAL A 1 94 ? -22.053 4.080 18.179 1.00 89.69 94 VAL A C 1
ATOM 747 O O . VAL A 1 94 ? -21.258 4.218 17.244 1.00 89.69 94 VAL A O 1
ATOM 750 N N . ALA A 1 95 ? -23.330 3.742 17.985 1.00 88.12 95 ALA A N 1
ATOM 751 C CA . ALA A 1 95 ? -23.925 3.586 16.662 1.00 88.12 95 ALA A CA 1
ATOM 752 C C . ALA A 1 95 ? -23.970 4.922 15.904 1.00 88.12 95 ALA A C 1
ATOM 754 O O . ALA A 1 95 ? -23.535 4.971 14.753 1.00 88.12 95 ALA A O 1
ATOM 755 N N . GLU A 1 96 ? -24.380 6.011 16.558 1.00 89.25 96 GLU A N 1
ATOM 756 C CA . GLU A 1 96 ? -24.368 7.366 15.989 1.00 89.25 96 GLU A CA 1
ATOM 757 C C . GLU A 1 96 ? -22.958 7.798 15.567 1.00 89.25 96 GLU A C 1
ATOM 759 O O . GLU A 1 96 ? -22.740 8.223 14.431 1.00 89.25 96 GLU A O 1
ATOM 764 N N . MET A 1 97 ? -21.963 7.601 16.436 1.00 85.56 97 MET A N 1
ATOM 765 C CA . MET A 1 97 ? -20.561 7.910 16.137 1.00 85.56 97 MET A CA 1
ATOM 766 C C . MET A 1 97 ? -20.013 7.106 14.942 1.00 85.56 97 MET A C 1
ATOM 768 O O . MET A 1 97 ? -19.115 7.570 14.233 1.00 85.56 97 MET A O 1
ATOM 772 N N . ARG A 1 98 ? -20.509 5.881 14.724 1.00 82.38 98 ARG A N 1
ATOM 773 C CA . ARG A 1 98 ? -20.134 5.041 13.573 1.00 82.38 98 ARG A CA 1
ATOM 774 C C . A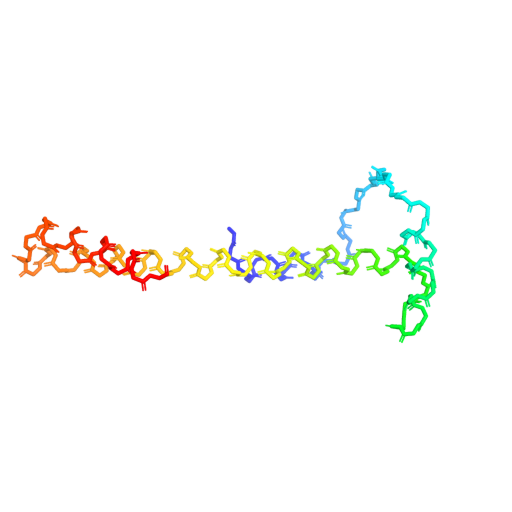RG A 1 98 ? -20.879 5.427 12.293 1.00 82.38 98 ARG A C 1
ATOM 776 O O . ARG A 1 98 ? -20.301 5.257 11.226 1.00 82.38 98 ARG A O 1
ATOM 783 N N . ALA A 1 99 ? -22.113 5.921 12.402 1.00 79.44 99 ALA A N 1
ATOM 784 C CA . ALA A 1 99 ? -22.972 6.295 11.277 1.00 79.44 99 ALA A CA 1
ATOM 785 C C . ALA A 1 99 ? -22.714 7.716 10.744 1.00 79.44 99 ALA A C 1
ATOM 787 O O . ALA A 1 99 ? -22.917 7.965 9.561 1.00 79.44 99 ALA A O 1
ATOM 788 N N . GLY A 1 100 ? -22.238 8.643 11.581 1.00 67.12 100 GLY A N 1
ATOM 789 C CA . GLY A 1 100 ? -21.880 10.012 11.183 1.00 67.12 100 GLY A CA 1
ATOM 790 C C . GLY A 1 100 ? -20.544 10.139 10.439 1.00 67.12 100 GLY A C 1
ATOM 791 O O . GLY A 1 100 ? -19.901 11.185 10.534 1.00 67.12 100 GLY A O 1
ATOM 792 N N . ARG A 1 101 ? -20.085 9.076 9.771 1.00 53.09 101 ARG A N 1
ATOM 793 C CA . ARG A 1 101 ? -18.769 8.988 9.133 1.00 53.09 101 ARG A CA 1
ATOM 794 C C . ARG A 1 101 ? -18.880 8.643 7.653 1.00 53.09 101 ARG A C 1
ATOM 796 O O . ARG A 1 101 ? -19.686 7.750 7.322 1.00 53.09 101 ARG A O 1
#

Organism: NCBI:txid3069691

Mean predicted aligned error: 8.01 Å

pLDDT: mean 88.16, std 9.44, range [53.09, 98.0]

Sequence (101 aa):
MKMTERIKRNMQPDKPMTLISLRLPDHVIEDLKEVAPSLGFGGYQALIRAYISNGLRKHLAEREAQRAKDSTVEEFSRRLMAHGVPEQAIQEAVAEMRAGR

Nearest PDB structures (foldseek):
  7vp2-assembly1_B  TM=5.476E-01  e=4.986E+00  Arabidopsis thaliana
  7f6j-assembly1_C  TM=4.031E-01  e=3.286E+00  Homo sapiens
  5zkt-assembly1_A  TM=5.564E-01  e=9.994E+00  Oryza sativa Japonica Group
  6x94-assembly1_A  TM=4.255E-01  e=8.112E+00  Methanosarcina mazei Go1

Radius of gyration: 22.08 Å; Cα contacts (8 Å, |Δi|>4): 30; chains: 1; bounding box: 47×27×58 Å

Foldseek 3Di:
DDPVVVVVLVPDPPNDDDDDDDDDDPVVLVVLQVCQVVVPHPGSVRVVVVVVVVVVVVVVVVVVVVVVVVVVLVVVLVVCVVVVNDNVVSVVVVVCVVVVD

Solvent-accessible surface area (backbone atoms only — not comparable to full-atom values): 6072 Å² total; per-residue (Å²): 133,60,71,69,63,52,52,56,60,71,67,44,89,85,60,88,82,79,92,80,91,82,90,74,60,67,69,59,56,51,52,36,51,65,47,13,57,81,74,72,31,99,36,35,71,58,41,52,54,49,50,55,53,50,55,50,52,52,53,54,50,53,53,48,55,49,52,52,52,54,52,52,51,53,53,50,50,52,51,40,43,76,72,69,45,58,67,68,63,50,52,51,54,52,49,48,67,62,64,77,107